Protein AF-A0A1I7XLV0-F1 (afdb_monomer_lite)

Structure (mmCIF, N/CA/C/O backbone):
data_AF-A0A1I7XLV0-F1
#
_entry.id   AF-A0A1I7XLV0-F1
#
loop_
_atom_site.group_PDB
_atom_site.id
_atom_site.type_symbol
_atom_site.label_atom_id
_atom_site.label_alt_id
_atom_site.label_comp_id
_atom_site.label_asym_id
_atom_site.label_entity_id
_atom_site.label_seq_id
_atom_site.pdbx_PDB_ins_code
_atom_site.Cartn_x
_atom_site.Cartn_y
_atom_site.Cartn_z
_atom_site.occupancy
_atom_site.B_iso_or_equiv
_atom_site.auth_seq_id
_atom_site.auth_comp_id
_atom_site.auth_asym_id
_atom_site.auth_atom_id
_atom_site.pdbx_PDB_model_num
ATOM 1 N N . MET A 1 1 ? 5.647 -29.550 18.122 1.00 62.56 1 MET A N 1
ATOM 2 C CA . MET A 1 1 ? 5.936 -28.101 18.022 1.00 62.56 1 MET A CA 1
ATOM 3 C C . MET A 1 1 ? 5.469 -27.494 16.700 1.00 62.56 1 MET A C 1
ATOM 5 O O . MET A 1 1 ? 4.562 -26.680 16.7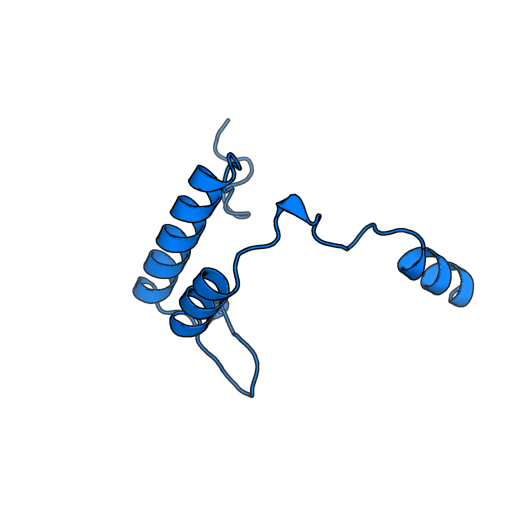49 1.00 62.56 1 MET A O 1
ATOM 9 N N . ALA A 1 2 ? 5.959 -27.921 15.528 1.00 72.31 2 ALA A N 1
ATOM 10 C CA . ALA A 1 2 ? 5.593 -27.301 14.238 1.00 72.31 2 ALA A CA 1
ATOM 11 C C . ALA A 1 2 ? 4.082 -27.297 13.900 1.00 72.31 2 ALA A C 1
ATOM 13 O O . ALA A 1 2 ? 3.567 -26.301 13.403 1.00 72.31 2 ALA A O 1
ATOM 14 N N . ILE A 1 3 ? 3.353 -28.374 14.223 1.00 83.31 3 ILE A N 1
ATOM 15 C CA . ILE A 1 3 ? 1.898 -28.472 13.979 1.00 83.31 3 ILE A CA 1
ATOM 16 C C . ILE A 1 3 ? 1.117 -27.465 14.832 1.00 83.31 3 ILE A C 1
ATOM 18 O O . ILE A 1 3 ? 0.163 -26.861 14.355 1.00 83.31 3 ILE A O 1
ATOM 22 N N . TRP A 1 4 ? 1.549 -27.246 16.077 1.00 79.81 4 TRP A N 1
ATOM 23 C CA . TRP A 1 4 ? 0.930 -26.261 16.961 1.00 79.81 4 TRP A CA 1
ATOM 24 C C . TRP A 1 4 ? 1.162 -24.842 16.441 1.00 79.81 4 TRP A C 1
ATOM 26 O O . TRP A 1 4 ? 0.227 -24.054 16.385 1.00 79.81 4 TRP A O 1
ATOM 36 N N . CYS A 1 5 ? 2.372 -24.549 15.954 1.00 76.94 5 CYS A N 1
ATOM 37 C CA . CYS A 1 5 ? 2.684 -23.272 15.314 1.00 76.94 5 CYS A CA 1
ATOM 38 C C . CYS A 1 5 ? 1.816 -23.028 14.065 1.00 76.94 5 CYS A C 1
ATOM 40 O O . CYS A 1 5 ? 1.248 -21.948 13.916 1.00 76.94 5 CYS A O 1
ATOM 42 N N . LEU A 1 6 ? 1.647 -24.034 13.200 1.00 78.94 6 LEU A N 1
ATOM 43 C CA . LEU A 1 6 ? 0.797 -23.920 12.009 1.00 78.94 6 LEU A CA 1
ATOM 44 C C . LEU A 1 6 ? -0.691 -23.770 12.364 1.00 78.94 6 LEU A C 1
ATOM 46 O O . LEU A 1 6 ? -1.398 -22.976 11.756 1.00 78.94 6 LEU A O 1
ATOM 50 N N . ALA A 1 7 ? -1.178 -24.498 13.369 1.00 81.25 7 ALA A N 1
ATOM 51 C CA . ALA A 1 7 ? -2.549 -24.336 13.841 1.00 81.25 7 ALA A CA 1
ATOM 52 C C . ALA A 1 7 ? -2.767 -22.922 14.394 1.00 81.25 7 ALA A C 1
ATOM 54 O O . ALA A 1 7 ? -3.753 -22.270 14.052 1.00 81.25 7 ALA A O 1
ATOM 55 N N . THR A 1 8 ? -1.818 -22.402 15.182 1.00 78.00 8 THR A N 1
ATOM 56 C CA . THR A 1 8 ? -1.927 -21.039 15.703 1.00 78.00 8 THR A CA 1
ATOM 57 C C . THR A 1 8 ? -2.008 -20.009 14.587 1.00 78.00 8 THR A C 1
ATOM 59 O O . THR A 1 8 ? -2.886 -19.171 14.674 1.00 78.00 8 THR A O 1
ATOM 62 N N . THR A 1 9 ? -1.231 -20.101 13.502 1.00 71.31 9 THR A N 1
ATOM 63 C CA . THR A 1 9 ? -1.316 -19.121 12.397 1.00 71.31 9 THR A CA 1
ATOM 64 C C . THR A 1 9 ? -2.634 -19.173 11.619 1.00 71.31 9 THR A C 1
ATOM 66 O O . THR A 1 9 ? -3.009 -18.186 10.988 1.00 71.31 9 THR A O 1
ATOM 69 N N . ILE A 1 10 ? -3.354 -20.299 11.657 1.00 74.94 10 ILE A N 1
ATOM 70 C CA . ILE A 1 10 ? -4.685 -20.428 11.048 1.00 74.94 10 ILE A CA 1
ATOM 71 C C . ILE A 1 10 ? -5.754 -19.771 11.934 1.00 74.94 10 ILE A C 1
ATOM 73 O O . ILE A 1 10 ? -6.647 -19.094 11.419 1.00 74.94 10 ILE A O 1
ATOM 77 N N . PHE A 1 11 ? -5.674 -19.969 13.254 1.00 76.50 11 PHE A N 1
ATOM 78 C CA . PHE A 1 11 ? -6.685 -19.493 14.207 1.00 76.50 11 PHE A CA 1
ATOM 79 C C . PHE A 1 11 ? -6.441 -18.067 14.701 1.00 76.50 11 PHE A C 1
ATOM 81 O O . PHE A 1 11 ? -7.391 -17.323 14.943 1.00 76.50 11 PHE A O 1
ATOM 88 N N . THR A 1 12 ? -5.184 -17.656 14.835 1.00 69.50 12 THR A N 1
ATOM 89 C CA . THR A 1 12 ? -4.831 -16.287 15.182 1.00 69.50 12 THR A CA 1
ATOM 90 C C . THR A 1 12 ? -4.744 -15.495 13.881 1.00 69.50 12 THR A C 1
ATOM 92 O O . THR A 1 12 ? -3.864 -15.679 13.047 1.00 69.50 12 THR A O 1
ATOM 95 N N . SER A 1 13 ? -5.714 -14.605 13.666 1.00 60.78 13 SER A N 1
ATOM 96 C CA . SER A 1 13 ? -5.825 -13.750 12.473 1.00 60.78 13 SER A CA 1
ATOM 97 C C . SER A 1 13 ? -4.747 -12.647 12.425 1.00 60.78 13 SER A C 1
ATOM 99 O O . SER A 1 13 ? -5.024 -11.519 12.028 1.00 60.78 13 SER A O 1
ATOM 101 N N . VAL A 1 14 ? -3.518 -12.943 12.853 1.00 61.91 14 VAL A N 1
ATOM 102 C CA . VAL A 1 14 ? -2.452 -11.956 13.100 1.00 61.91 14 VAL A CA 1
ATOM 103 C C . VAL A 1 14 ? -1.881 -11.382 11.800 1.00 61.91 14 VAL A C 1
ATOM 105 O O . VAL A 1 14 ? -1.298 -10.308 11.812 1.00 61.91 14 VAL A O 1
ATOM 108 N N . ALA A 1 15 ? -2.082 -12.061 10.666 1.00 60.03 15 ALA A N 1
ATOM 109 C CA . ALA A 1 15 ? -1.546 -11.658 9.362 1.00 60.03 15 ALA A CA 1
ATOM 110 C C . ALA A 1 15 ? -2.620 -11.245 8.337 1.00 60.03 15 ALA A C 1
ATOM 112 O O . ALA A 1 15 ? -2.314 -11.093 7.155 1.00 60.03 15 ALA A O 1
ATOM 113 N N . ARG A 1 16 ? -3.891 -11.098 8.741 1.00 66.75 16 ARG A N 1
ATOM 114 C CA . ARG A 1 16 ? -4.941 -10.654 7.812 1.00 66.75 16 ARG A CA 1
ATOM 115 C C . ARG A 1 16 ? -5.066 -9.143 7.842 1.00 66.75 16 ARG A C 1
ATOM 117 O O . ARG A 1 16 ? -5.244 -8.557 8.906 1.00 66.75 16 ARG A O 1
ATOM 124 N N . VAL A 1 17 ? -5.055 -8.543 6.656 1.00 74.06 17 VAL A N 1
ATOM 125 C CA . VAL A 1 17 ? -5.426 -7.140 6.472 1.00 74.06 17 VAL A CA 1
ATOM 126 C C . VAL A 1 17 ? -6.860 -6.955 6.987 1.00 74.06 17 VAL A C 1
ATOM 128 O O . VAL A 1 17 ? -7.761 -7.675 6.536 1.00 74.06 17 VAL A O 1
ATOM 131 N N . PRO A 1 18 ? -7.094 -6.051 7.953 1.00 77.25 18 PRO A N 1
ATOM 132 C CA . PRO A 1 18 ? -8.432 -5.816 8.474 1.00 77.25 18 PRO A CA 1
ATOM 133 C C . PRO A 1 18 ? -9.383 -5.358 7.357 1.00 77.25 18 PRO A C 1
ATOM 135 O O . PRO A 1 18 ? -8.991 -4.637 6.440 1.00 77.25 18 PRO A O 1
ATOM 138 N N . ARG A 1 19 ? -10.648 -5.795 7.401 1.00 77.50 19 ARG A N 1
ATOM 139 C CA . ARG A 1 19 ? -11.605 -5.596 6.290 1.00 77.50 19 ARG A CA 1
ATOM 140 C C . ARG A 1 19 ? -11.890 -4.128 5.965 1.00 77.50 19 ARG A C 1
ATOM 142 O O . ARG A 1 19 ? -12.267 -3.830 4.844 1.00 77.50 19 ARG A O 1
ATOM 149 N N . ASN A 1 20 ? -11.700 -3.220 6.916 1.00 77.19 20 ASN A N 1
ATOM 150 C CA . ASN A 1 20 ? -11.821 -1.774 6.717 1.00 77.19 20 ASN A CA 1
ATOM 151 C C . ASN A 1 20 ? -10.724 -1.180 5.814 1.00 77.19 20 ASN A C 1
ATOM 153 O O . ASN A 1 20 ? -10.882 -0.058 5.353 1.00 77.19 20 ASN A O 1
ATOM 157 N N . TYR A 1 21 ? -9.646 -1.921 5.540 1.00 72.50 21 TYR A N 1
ATOM 158 C CA . TYR A 1 21 ? -8.640 -1.565 4.532 1.00 72.50 21 TYR A CA 1
ATOM 159 C C . TYR A 1 21 ? -8.916 -2.217 3.169 1.00 72.50 21 TYR A C 1
ATOM 161 O O . TYR A 1 21 ? -8.115 -2.069 2.248 1.00 72.50 21 TYR A O 1
ATOM 169 N N . ALA A 1 22 ? -10.008 -2.978 3.025 1.00 78.38 22 ALA A N 1
ATOM 170 C CA . ALA A 1 22 ? -10.377 -3.544 1.737 1.00 78.38 22 ALA A CA 1
ATOM 171 C C . ALA A 1 22 ? -10.779 -2.415 0.783 1.00 78.38 22 ALA A C 1
ATOM 173 O O . ALA A 1 22 ? -11.644 -1.594 1.083 1.00 78.38 22 ALA A O 1
ATOM 174 N N . VAL A 1 23 ? -10.130 -2.386 -0.374 1.00 80.12 23 VAL A N 1
ATOM 175 C CA . VAL A 1 23 ? -10.338 -1.375 -1.406 1.00 80.12 23 VAL A CA 1
ATOM 176 C C . VAL A 1 23 ? -11.380 -1.880 -2.409 1.00 80.12 23 VAL A C 1
ATOM 178 O O . VAL A 1 23 ? -11.511 -3.086 -2.619 1.00 80.12 23 VAL A O 1
ATOM 181 N N . SER A 1 24 ? -12.142 -0.971 -3.026 1.00 85.31 24 SER A N 1
ATOM 182 C CA . SER A 1 24 ? -13.105 -1.349 -4.069 1.00 85.31 24 SER A CA 1
ATOM 183 C C . SER A 1 24 ? -12.411 -1.961 -5.294 1.00 85.31 24 SER A C 1
ATOM 185 O O . SER A 1 24 ? -11.295 -1.576 -5.649 1.00 85.31 24 SER A O 1
ATOM 187 N N . GLU A 1 25 ? -13.095 -2.877 -5.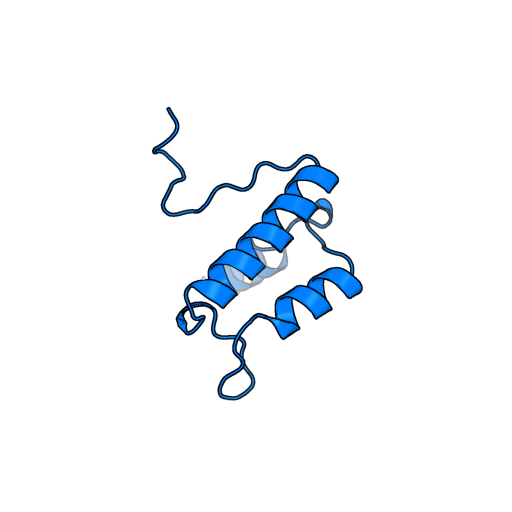984 1.00 85.00 25 GLU A N 1
ATOM 188 C CA . GLU A 1 25 ? -12.549 -3.580 -7.156 1.00 85.00 25 GLU A CA 1
ATOM 189 C C . GLU A 1 25 ? -12.121 -2.632 -8.287 1.00 85.00 25 GLU A C 1
ATOM 191 O O . GLU A 1 25 ? -11.158 -2.902 -9.002 1.00 85.00 25 GLU A O 1
ATOM 196 N N . LEU A 1 26 ? -12.801 -1.490 -8.434 1.00 84.81 26 LEU A N 1
ATOM 197 C CA . LEU A 1 26 ? -12.469 -0.474 -9.436 1.00 84.81 26 LEU A CA 1
ATOM 198 C C . LEU A 1 26 ? -11.100 0.156 -9.178 1.00 84.81 26 LEU A C 1
ATOM 200 O O . LEU A 1 26 ? -10.308 0.350 -10.099 1.00 84.81 26 LEU A O 1
ATOM 204 N N . ILE A 1 27 ? -10.831 0.465 -7.916 1.00 83.62 27 ILE A N 1
ATOM 205 C CA . ILE A 1 27 ? -9.598 1.113 -7.489 1.00 83.62 27 ILE A CA 1
ATOM 206 C C . ILE A 1 27 ? -8.443 0.104 -7.515 1.00 83.62 27 ILE A C 1
ATOM 208 O O . ILE A 1 27 ? -7.350 0.422 -7.981 1.00 83.62 27 ILE A O 1
ATOM 212 N N . ASP A 1 28 ? -8.698 -1.139 -7.107 1.00 85.88 28 ASP A N 1
ATOM 213 C CA . ASP A 1 28 ? -7.739 -2.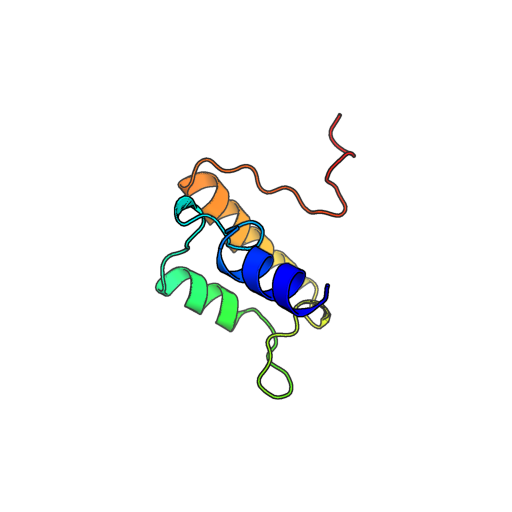237 -7.246 1.00 85.88 28 ASP A CA 1
ATOM 214 C C . ASP A 1 28 ? -7.375 -2.485 -8.723 1.00 85.88 28 ASP A C 1
ATOM 216 O O . ASP A 1 28 ? -6.203 -2.642 -9.068 1.00 85.88 28 ASP A O 1
ATOM 220 N N . ALA A 1 29 ? -8.349 -2.418 -9.637 1.00 86.62 29 ALA A N 1
ATOM 221 C CA . ALA A 1 29 ? -8.088 -2.500 -11.073 1.00 86.62 29 ALA A CA 1
ATOM 222 C C . ALA A 1 29 ? -7.258 -1.315 -11.599 1.00 86.62 29 ALA A C 1
ATOM 224 O O . ALA A 1 29 ? -6.424 -1.506 -12.486 1.00 86.62 29 ALA A O 1
ATOM 225 N N . GLN A 1 30 ? -7.457 -0.104 -11.070 1.00 85.50 30 GLN A N 1
ATOM 226 C CA . GLN A 1 30 ? -6.646 1.067 -11.420 1.00 85.50 30 GLN A CA 1
ATOM 227 C C . GLN A 1 30 ? -5.196 0.917 -10.949 1.00 85.50 30 GLN A C 1
ATOM 229 O O . GLN A 1 30 ? -4.286 1.127 -11.749 1.00 85.50 30 GLN A O 1
ATOM 234 N N . LEU A 1 31 ? -4.978 0.472 -9.708 1.00 85.00 31 LEU A N 1
ATOM 235 C CA . LEU A 1 31 ? -3.649 0.150 -9.174 1.00 85.00 31 LEU A CA 1
ATOM 236 C C . LEU A 1 31 ? -2.954 -0.923 -10.021 1.00 85.00 31 LEU A C 1
ATOM 238 O O . LEU A 1 31 ? -1.837 -0.741 -10.493 1.00 85.00 31 LEU A O 1
ATOM 242 N N . LYS A 1 32 ? -3.657 -2.012 -10.331 1.00 85.62 32 LYS A N 1
ATOM 243 C CA . LYS A 1 32 ? -3.125 -3.099 -11.165 1.00 85.62 32 LYS A CA 1
ATOM 244 C C . LYS A 1 32 ? -2.781 -2.682 -12.596 1.00 85.62 32 LYS A C 1
ATOM 246 O O . LYS A 1 32 ? -2.009 -3.387 -13.242 1.00 85.62 32 LYS A O 1
ATOM 251 N N . ARG A 1 33 ? -3.351 -1.589 -13.117 1.00 85.56 33 ARG A N 1
ATOM 252 C CA . ARG A 1 33 ? -3.003 -1.043 -14.442 1.00 85.56 33 ARG A CA 1
ATOM 253 C C . ARG A 1 33 ? -1.701 -0.251 -14.424 1.00 85.56 33 ARG A C 1
ATOM 255 O O . ARG A 1 33 ? -0.993 -0.271 -15.425 1.00 85.56 33 ARG A O 1
ATOM 262 N N . CYS A 1 34 ? -1.395 0.441 -13.328 1.00 82.06 34 CYS A N 1
ATOM 263 C CA . CYS A 1 34 ? -0.161 1.216 -13.194 1.00 82.06 34 CYS A CA 1
ATOM 264 C C . CYS A 1 34 ? 0.991 0.423 -12.557 1.00 82.06 34 CYS A C 1
ATOM 266 O O . CYS A 1 34 ? 2.128 0.889 -12.586 1.00 82.06 34 CYS A O 1
ATOM 268 N N . THR A 1 35 ? 0.734 -0.768 -12.006 1.00 83.44 35 THR A N 1
ATOM 269 C CA . THR A 1 35 ? 1.784 -1.661 -11.497 1.00 83.44 35 THR A CA 1
ATOM 270 C C . THR A 1 35 ? 2.332 -2.581 -12.595 1.00 83.44 35 THR A C 1
ATOM 272 O O . THR A 1 35 ? 1.555 -3.302 -13.233 1.00 83.44 35 THR A O 1
ATOM 275 N N . PRO A 1 36 ? 3.663 -2.633 -12.797 1.00 82.12 36 PRO A N 1
ATOM 276 C CA . PRO A 1 36 ? 4.278 -3.565 -13.732 1.00 82.12 36 PRO A CA 1
ATOM 277 C C . PRO A 1 36 ? 3.943 -5.009 -13.366 1.00 82.12 36 PRO A C 1
ATOM 279 O O . PRO A 1 36 ? 3.979 -5.397 -12.194 1.00 82.12 36 PRO A O 1
ATOM 282 N N . LYS A 1 37 ? 3.663 -5.827 -14.382 1.00 84.81 37 LYS A N 1
ATOM 283 C CA . LYS A 1 37 ? 3.420 -7.259 -14.217 1.00 84.81 37 LYS A CA 1
ATOM 284 C C . LYS A 1 37 ? 4.495 -8.051 -14.942 1.00 84.81 37 LYS A C 1
ATOM 286 O O . LYS A 1 37 ? 4.612 -7.975 -16.160 1.00 84.81 37 LYS A O 1
ATOM 291 N N . GLU A 1 38 ? 5.239 -8.849 -14.195 1.00 79.88 38 GLU A N 1
ATOM 292 C CA . GLU A 1 38 ? 6.312 -9.689 -14.707 1.00 79.88 38 GLU A CA 1
ATOM 293 C C . GLU A 1 38 ? 6.095 -11.131 -14.246 1.00 79.88 38 GLU A C 1
ATOM 295 O O . GLU A 1 38 ? 5.788 -11.388 -13.083 1.00 79.88 38 GLU A O 1
ATOM 300 N N . ASN A 1 39 ? 6.209 -12.095 -15.163 1.00 78.38 39 ASN A N 1
ATOM 301 C CA . ASN A 1 39 ? 6.025 -13.524 -14.865 1.00 78.38 39 ASN A CA 1
ATOM 302 C C . ASN A 1 39 ? 4.709 -13.840 -14.123 1.00 78.38 39 ASN A C 1
ATOM 304 O O . ASN A 1 39 ? 4.649 -14.701 -13.247 1.00 78.38 39 ASN A O 1
ATOM 308 N N . GLY A 1 40 ? 3.640 -13.105 -14.444 1.00 80.25 40 GLY A N 1
ATOM 309 C CA . GLY A 1 40 ? 2.329 -13.279 -13.820 1.00 80.25 40 GLY A CA 1
ATOM 310 C C . GLY A 1 40 ? 2.164 -12.610 -12.450 1.00 80.25 40 GLY A C 1
ATOM 311 O O . GLY A 1 40 ? 1.046 -12.611 -11.933 1.00 80.25 40 GLY A O 1
ATOM 312 N N . ARG A 1 41 ? 3.215 -12.002 -11.885 1.00 80.69 41 ARG A N 1
ATOM 313 C CA . ARG A 1 41 ? 3.200 -11.313 -10.586 1.00 80.69 41 ARG A CA 1
ATOM 314 C C . ARG A 1 41 ? 3.360 -9.806 -10.758 1.00 80.69 41 ARG A C 1
ATOM 316 O O . ARG A 1 41 ? 3.991 -9.348 -11.702 1.00 80.69 41 ARG A O 1
ATOM 323 N N . TYR A 1 42 ? 2.756 -9.041 -9.856 1.00 81.12 42 TYR A N 1
ATOM 324 C CA . TYR A 1 42 ? 2.937 -7.594 -9.806 1.00 81.12 42 TYR A CA 1
ATOM 325 C C . TYR A 1 42 ? 4.259 -7.281 -9.109 1.00 81.12 42 TYR A C 1
ATOM 327 O O . TYR A 1 42 ? 4.467 -7.717 -7.976 1.00 81.12 42 TYR A O 1
ATOM 335 N N . THR A 1 43 ? 5.141 -6.556 -9.791 1.00 79.75 43 THR A N 1
ATOM 336 C CA . THR A 1 43 ? 6.485 -6.235 -9.301 1.00 79.75 43 THR A CA 1
ATOM 337 C C . THR A 1 43 ? 6.585 -4.731 -9.105 1.00 79.75 43 THR A C 1
ATOM 339 O O . THR A 1 43 ? 6.919 -3.992 -10.029 1.00 79.75 43 THR A O 1
ATOM 342 N N . VAL A 1 44 ? 6.272 -4.277 -7.892 1.00 75.38 44 VAL A N 1
ATOM 343 C CA . VAL A 1 44 ? 6.247 -2.847 -7.550 1.00 75.38 44 VAL A CA 1
ATOM 344 C C . VAL A 1 44 ? 7.643 -2.225 -7.671 1.00 75.38 44 VAL A C 1
ATOM 346 O O . VAL A 1 44 ? 7.764 -1.116 -8.180 1.00 75.38 44 VAL A O 1
ATOM 349 N N . ASP A 1 45 ? 8.697 -2.979 -7.347 1.00 73.88 45 ASP A N 1
ATOM 350 C CA . ASP A 1 45 ? 10.098 -2.522 -7.382 1.00 73.88 45 ASP A CA 1
ATOM 351 C C . ASP A 1 45 ? 10.619 -2.197 -8.790 1.00 73.88 45 ASP A C 1
ATOM 353 O O . ASP A 1 45 ? 11.647 -1.545 -8.947 1.00 73.88 45 ASP A O 1
ATOM 357 N N . LYS A 1 46 ? 9.919 -2.663 -9.830 1.00 78.38 46 LYS A N 1
ATOM 358 C CA . LYS A 1 46 ? 10.254 -2.380 -11.233 1.00 78.38 46 LYS A CA 1
ATOM 359 C C . LYS A 1 46 ? 9.452 -1.216 -11.811 1.00 78.38 46 LYS A C 1
ATOM 361 O O . LYS A 1 46 ? 9.533 -0.970 -13.013 1.00 78.38 46 LYS A O 1
ATOM 366 N N . SER A 1 47 ? 8.658 -0.533 -10.986 1.00 77.56 47 SER A N 1
ATOM 367 C CA . SER A 1 47 ? 7.880 0.626 -11.422 1.00 77.56 47 SER A CA 1
ATOM 368 C C . SER A 1 47 ? 8.820 1.768 -11.793 1.00 77.56 47 SER A C 1
ATOM 370 O O . SER A 1 47 ? 9.796 2.042 -11.094 1.00 77.56 47 SER A O 1
ATOM 372 N N . THR A 1 48 ? 8.527 2.452 -12.896 1.00 84.56 48 THR A N 1
ATOM 373 C CA . THR A 1 48 ? 9.214 3.707 -13.213 1.00 84.56 48 THR A CA 1
ATOM 374 C C . THR A 1 48 ? 8.829 4.787 -12.192 1.00 84.56 48 THR A C 1
ATOM 376 O O . THR A 1 48 ? 7.760 4.696 -11.584 1.00 84.56 48 THR A O 1
ATOM 379 N N . PRO A 1 49 ? 9.635 5.849 -12.011 1.00 81.31 49 PRO A N 1
ATOM 380 C CA . PRO A 1 49 ? 9.298 6.935 -11.085 1.00 81.31 49 PRO A CA 1
ATOM 381 C C . PRO A 1 49 ? 7.915 7.556 -11.343 1.00 81.31 49 PRO A C 1
ATOM 383 O O . PRO A 1 49 ? 7.201 7.899 -10.404 1.00 81.31 49 PRO A O 1
ATOM 386 N N . GLU A 1 50 ? 7.506 7.645 -12.611 1.00 83.00 50 GLU A N 1
ATOM 387 C CA . GLU A 1 50 ? 6.183 8.134 -13.017 1.00 83.00 50 GLU A CA 1
ATOM 388 C C . GLU A 1 50 ? 5.055 7.189 -12.578 1.00 83.00 50 GLU A C 1
ATOM 390 O O . GLU A 1 50 ? 4.031 7.635 -12.058 1.00 83.00 50 GLU A O 1
ATOM 395 N N . GLN A 1 51 ? 5.257 5.876 -12.725 1.00 81.62 51 GLN A N 1
ATOM 396 C CA . GLN A 1 51 ? 4.308 4.863 -12.259 1.00 81.62 51 GLN A CA 1
ATOM 397 C C . GLN A 1 51 ? 4.189 4.874 -10.735 1.00 81.62 51 GLN A C 1
ATOM 399 O O . GLN A 1 51 ? 3.079 4.802 -10.213 1.00 81.62 51 GLN A O 1
ATOM 404 N N . THR A 1 52 ? 5.305 5.026 -10.021 1.00 83.50 52 THR A N 1
ATOM 405 C CA . THR A 1 52 ? 5.316 5.146 -8.558 1.00 83.50 52 THR A CA 1
ATOM 406 C C . THR A 1 52 ? 4.576 6.401 -8.097 1.00 83.50 52 THR A C 1
ATOM 408 O O . THR A 1 52 ? 3.759 6.329 -7.184 1.00 83.50 52 THR A O 1
ATOM 411 N N . ALA A 1 53 ? 4.778 7.543 -8.763 1.00 84.94 53 ALA A N 1
ATOM 412 C CA . ALA A 1 53 ? 4.044 8.772 -8.457 1.00 84.94 53 ALA A CA 1
ATOM 413 C C . ALA A 1 53 ? 2.529 8.607 -8.667 1.00 84.94 53 ALA A C 1
ATOM 415 O O . ALA A 1 53 ? 1.733 9.037 -7.831 1.00 84.94 53 ALA A O 1
ATOM 416 N N . GLN A 1 54 ? 2.122 7.935 -9.748 1.00 85.25 54 GLN A N 1
ATOM 417 C CA . GLN A 1 54 ? 0.715 7.655 -10.027 1.00 85.25 54 GLN A CA 1
ATOM 418 C C . GLN A 1 54 ? 0.104 6.685 -9.004 1.00 85.25 54 GLN A C 1
ATOM 420 O O . GLN A 1 54 ? -1.015 6.903 -8.539 1.00 85.25 54 GLN A O 1
ATOM 425 N N . GLN A 1 55 ? 0.836 5.636 -8.619 1.00 84.06 55 GLN A N 1
ATOM 426 C CA . GLN A 1 55 ? 0.432 4.714 -7.553 1.00 84.06 55 GLN A CA 1
ATOM 427 C C . GLN A 1 55 ? 0.255 5.464 -6.228 1.00 84.06 55 GLN A C 1
ATOM 429 O O . GLN A 1 55 ? -0.775 5.311 -5.575 1.00 84.06 55 GLN A O 1
ATOM 434 N N . ASN A 1 56 ? 1.202 6.339 -5.878 1.00 85.44 56 ASN A N 1
ATOM 435 C CA . ASN A 1 56 ? 1.135 7.152 -4.669 1.00 85.44 56 ASN A CA 1
ATOM 436 C C . ASN A 1 56 ? -0.078 8.088 -4.668 1.00 85.44 56 ASN A C 1
ATOM 438 O O . ASN A 1 56 ? -0.799 8.121 -3.677 1.00 85.44 56 ASN A O 1
ATOM 442 N N . GLN A 1 57 ? -0.377 8.775 -5.775 1.00 86.94 57 GLN A N 1
ATOM 443 C CA . GLN A 1 57 ? -1.579 9.614 -5.872 1.00 86.94 57 GLN A CA 1
ATOM 444 C C . GLN A 1 57 ? -2.870 8.819 -5.652 1.00 86.94 57 GLN A C 1
ATOM 446 O O . GLN A 1 57 ? -3.755 9.261 -4.914 1.00 86.94 57 GLN A O 1
ATOM 451 N N . ILE A 1 58 ? -2.974 7.635 -6.264 1.00 86.75 58 ILE A N 1
ATOM 452 C CA . ILE A 1 58 ? -4.128 6.751 -6.083 1.00 86.75 58 ILE A CA 1
ATOM 453 C C . ILE A 1 58 ? -4.236 6.351 -4.606 1.00 86.75 58 ILE A C 1
ATOM 455 O O . ILE A 1 58 ? -5.292 6.542 -4.003 1.00 86.75 58 ILE A O 1
ATOM 459 N N . LEU A 1 59 ? -3.142 5.899 -3.989 1.00 85.00 59 LEU A N 1
ATOM 460 C CA . LEU A 1 59 ? -3.108 5.506 -2.577 1.00 85.00 59 LEU A CA 1
ATOM 461 C C . LEU A 1 59 ? -3.479 6.655 -1.628 1.00 85.00 59 LEU A C 1
ATOM 463 O O . LEU A 1 59 ? -4.301 6.446 -0.738 1.00 85.00 59 LEU A O 1
ATOM 467 N N . THR A 1 60 ? -2.973 7.869 -1.856 1.00 86.12 60 THR A N 1
ATOM 468 C CA . THR A 1 60 ? -3.288 9.053 -1.036 1.00 86.12 60 THR A CA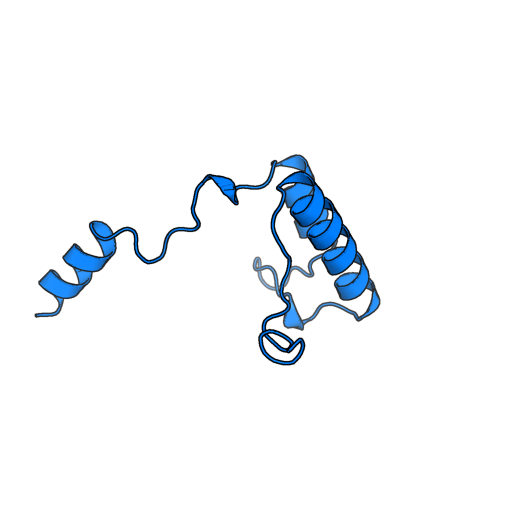 1
ATOM 469 C C . THR A 1 60 ? -4.758 9.459 -1.159 1.00 86.12 60 THR A C 1
ATOM 471 O O . THR A 1 60 ? -5.398 9.849 -0.178 1.00 86.12 60 THR A O 1
ATOM 474 N N . SER A 1 61 ? -5.335 9.344 -2.359 1.00 85.69 61 SER A N 1
ATOM 475 C CA . SER A 1 61 ? -6.754 9.648 -2.567 1.00 85.69 61 SER A CA 1
ATOM 476 C C . SER A 1 61 ? -7.661 8.682 -1.794 1.00 85.69 61 SER A C 1
ATOM 478 O O . SER A 1 61 ? -8.612 9.110 -1.139 1.00 85.69 61 SER A O 1
ATOM 480 N N . ILE A 1 62 ? -7.317 7.391 -1.786 1.00 84.62 62 ILE A N 1
ATOM 481 C CA . ILE A 1 62 ? -8.052 6.344 -1.066 1.00 84.62 62 ILE A CA 1
ATOM 482 C C . ILE A 1 62 ? -7.871 6.501 0.438 1.00 84.62 62 ILE A C 1
ATOM 484 O O . ILE A 1 62 ? -8.833 6.379 1.192 1.00 84.62 62 ILE A O 1
ATOM 488 N N . SER A 1 63 ? -6.646 6.778 0.885 1.00 83.12 63 SER A N 1
ATOM 489 C CA . SER A 1 63 ? -6.350 6.936 2.305 1.00 83.12 63 SER A CA 1
ATOM 490 C C . SER A 1 63 ? -7.166 8.094 2.887 1.00 83.12 63 SER A C 1
ATOM 492 O O . SER A 1 63 ? -7.785 7.944 3.936 1.00 83.12 63 SER A O 1
ATOM 494 N N . THR A 1 64 ? -7.288 9.196 2.141 1.00 83.94 64 THR A N 1
ATOM 495 C CA . THR A 1 64 ? -8.141 10.336 2.506 1.00 83.94 64 THR A CA 1
ATOM 496 C C . THR A 1 64 ? -9.622 9.948 2.578 1.00 83.94 64 THR A C 1
ATOM 498 O O . THR A 1 64 ? -10.297 10.305 3.540 1.00 83.94 64 THR A O 1
ATOM 501 N N . GLN A 1 65 ? -10.129 9.177 1.608 1.00 82.62 65 GLN A N 1
ATOM 502 C CA . GLN A 1 65 ? -11.521 8.698 1.603 1.00 82.62 65 GLN A CA 1
ATOM 503 C C . GLN A 1 65 ? -11.837 7.763 2.776 1.00 82.62 65 GLN A C 1
ATOM 505 O O . GLN A 1 65 ? -12.935 7.812 3.325 1.00 82.62 65 GLN A O 1
ATOM 510 N N . LEU A 1 66 ? -10.883 6.918 3.165 1.00 80.00 66 LEU A N 1
ATOM 511 C CA . LEU A 1 66 ? -11.034 5.980 4.277 1.00 80.00 66 LEU A CA 1
ATOM 512 C C . LEU A 1 66 ? -10.722 6.611 5.645 1.00 80.00 66 LEU A C 1
ATOM 514 O O . LEU A 1 66 ? -10.917 5.957 6.668 1.00 80.00 66 LEU A O 1
ATOM 518 N N . GLY A 1 67 ? -10.233 7.857 5.684 1.00 80.31 67 GLY A N 1
ATOM 519 C CA . GLY A 1 67 ? -9.789 8.518 6.915 1.00 80.31 67 GLY A CA 1
ATOM 520 C C . GLY A 1 67 ? -8.524 7.894 7.518 1.00 80.31 67 GLY A C 1
ATOM 521 O O . GLY A 1 67 ? -8.338 7.912 8.732 1.00 80.31 67 GLY A O 1
ATOM 522 N N . ILE A 1 68 ? -7.672 7.304 6.678 1.00 78.38 68 ILE A N 1
ATOM 523 C CA . ILE A 1 68 ? -6.457 6.585 7.062 1.00 78.38 68 ILE A CA 1
ATOM 524 C C . ILE A 1 68 ? -5.240 7.409 6.640 1.00 78.38 68 ILE A C 1
ATOM 526 O O . ILE A 1 68 ? -5.153 7.895 5.512 1.00 78.38 68 ILE A O 1
ATOM 530 N N . THR A 1 69 ? -4.258 7.529 7.529 1.00 74.12 69 THR A N 1
ATOM 531 C CA . THR A 1 69 ? -2.980 8.168 7.207 1.00 74.12 69 THR A CA 1
ATOM 532 C C . THR A 1 69 ? -2.097 7.196 6.430 1.00 74.12 69 THR A C 1
ATOM 534 O O . THR A 1 69 ? -1.697 6.157 6.958 1.00 74.12 69 THR A O 1
ATOM 537 N N . GLN A 1 70 ? -1.774 7.531 5.180 1.00 69.69 70 GLN A N 1
ATOM 538 C CA . GLN A 1 70 ? -0.730 6.834 4.435 1.00 69.69 70 GLN A CA 1
ATOM 539 C C . GLN A 1 70 ? 0.626 7.181 5.062 1.00 69.69 70 GLN A C 1
ATOM 541 O O . GLN A 1 70 ? 0.994 8.351 5.144 1.00 69.69 70 GLN A O 1
ATOM 546 N N . ALA A 1 71 ? 1.366 6.168 5.503 1.00 67.88 71 ALA A N 1
ATOM 547 C CA . ALA A 1 71 ? 2.756 6.308 5.912 1.00 67.88 71 ALA A CA 1
ATOM 548 C C . ALA A 1 71 ? 3.609 5.465 4.966 1.00 67.88 71 ALA A C 1
ATOM 550 O O . ALA A 1 71 ? 3.444 4.247 4.898 1.00 67.88 71 ALA A O 1
ATOM 551 N N . GLU A 1 72 ? 4.509 6.101 4.220 1.00 64.50 72 GLU A N 1
ATOM 552 C CA . GLU A 1 72 ? 5.537 5.366 3.489 1.00 64.50 72 GLU A CA 1
ATOM 553 C C . GLU A 1 72 ? 6.455 4.700 4.523 1.00 64.50 72 GLU A C 1
ATOM 555 O O . GLU A 1 72 ? 6.952 5.366 5.431 1.00 64.50 72 GLU A O 1
ATOM 560 N N . CYS A 1 73 ? 6.669 3.383 4.433 1.00 59.09 73 CYS A N 1
ATOM 561 C CA . CYS A 1 73 ? 7.471 2.650 5.423 1.00 59.09 73 CYS A CA 1
ATOM 562 C C . CYS A 1 73 ? 8.912 3.177 5.554 1.00 59.09 73 CYS A C 1
ATOM 564 O O . CYS A 1 73 ? 9.502 3.018 6.617 1.00 59.09 73 CYS A O 1
ATOM 566 N N . ASP A 1 74 ? 9.452 3.844 4.530 1.00 57.09 74 ASP A N 1
ATOM 567 C CA . ASP A 1 74 ? 10.779 4.483 4.578 1.00 57.09 74 ASP A CA 1
ATOM 568 C C . ASP A 1 74 ? 10.768 5.885 5.248 1.00 57.09 74 ASP A C 1
ATOM 570 O O . ASP A 1 74 ? 11.800 6.439 5.643 1.00 57.09 74 ASP A O 1
ATOM 574 N N . GLN A 1 75 ? 9.578 6.460 5.448 1.00 47.81 75 GLN A N 1
ATOM 575 C CA . GLN A 1 75 ? 9.351 7.714 6.179 1.00 47.81 75 GLN A CA 1
ATOM 576 C C . GLN A 1 75 ? 8.642 7.523 7.529 1.00 47.81 75 GLN A C 1
ATOM 578 O O . GLN A 1 75 ? 8.546 8.479 8.307 1.00 47.81 75 GLN A O 1
ATOM 583 N N . ALA A 1 76 ? 8.174 6.314 7.849 1.00 41.34 76 ALA A N 1
ATOM 584 C CA . ALA A 1 76 ? 7.559 5.983 9.130 1.00 41.34 76 ALA A CA 1
ATOM 585 C C . ALA A 1 76 ? 8.583 6.149 10.273 1.00 41.34 76 ALA A C 1
ATOM 587 O O . ALA A 1 76 ? 9.370 5.256 10.571 1.00 41.34 76 ALA A O 1
ATOM 588 N N . GLY A 1 77 ? 8.590 7.334 10.894 1.00 45.78 77 GLY A N 1
ATOM 589 C CA . GLY A 1 77 ? 9.533 7.728 11.947 1.00 45.78 77 GLY A CA 1
ATOM 590 C C . GLY A 1 77 ? 10.354 8.993 11.661 1.00 45.78 77 GLY A C 1
ATOM 591 O O . GLY A 1 77 ? 11.038 9.459 12.570 1.00 45.78 77 GLY A O 1
ATOM 592 N N . ARG A 1 78 ? 10.276 9.573 10.450 1.00 47.03 78 ARG A N 1
ATOM 593 C CA . ARG A 1 78 ? 10.927 10.856 10.099 1.00 47.03 78 ARG A CA 1
ATOM 594 C C . ARG A 1 78 ? 10.055 12.089 10.337 1.00 47.03 78 ARG A C 1
ATOM 596 O O . ARG A 1 78 ? 10.597 13.171 10.517 1.00 47.03 78 ARG A O 1
ATOM 603 N N . ASN A 1 79 ? 8.738 11.914 10.400 1.00 44.31 79 ASN A N 1
ATOM 604 C CA . ASN A 1 79 ? 7.809 12.966 10.805 1.00 44.31 79 ASN A CA 1
ATOM 605 C C . ASN A 1 79 ? 7.574 12.849 12.319 1.00 44.31 79 ASN A C 1
ATOM 607 O O . ASN A 1 79 ? 6.578 12.271 12.756 1.00 44.31 79 ASN A O 1
ATOM 611 N N . LYS A 1 80 ? 8.548 13.310 13.107 1.00 46.66 80 LYS A N 1
ATOM 612 C CA . LYS A 1 80 ? 8.357 13.685 14.512 1.00 46.66 80 LYS A CA 1
ATOM 613 C C . LYS A 1 80 ? 8.411 15.197 14.624 1.00 46.66 80 LYS A C 1
ATOM 615 O O . LYS A 1 80 ? 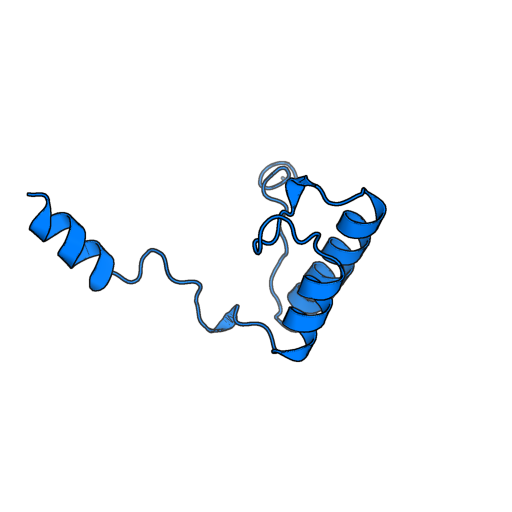9.250 15.784 13.908 1.00 46.66 80 LYS A O 1
#

Sequence (80 aa):
MAIWCLATTIFTSVARVPRNYAVSELIDAQLKRCTPKENGRYTVDKSTPEQTAQQNQILTSISTQLGITQAECDQAGRNK

pLDDT: mean 76.06, std 11.3, range [41.34, 86.94]

Radius of gyration: 16.42 Å; chains: 1; bounding box: 24×42×33 Å

Organism: Heterorhabditis bacteriophora (NCBI:txid37862)

Foldseek 3Di:
DVVVVVVCCVVPVPPDDPCLPDDDPVLVVVLVVLFDADPNDGDNVPHDPVSVVVNVVSVVVVCVVSVHDDDDPVCVPVPD

Secondary structure (DSSP, 8-state):
-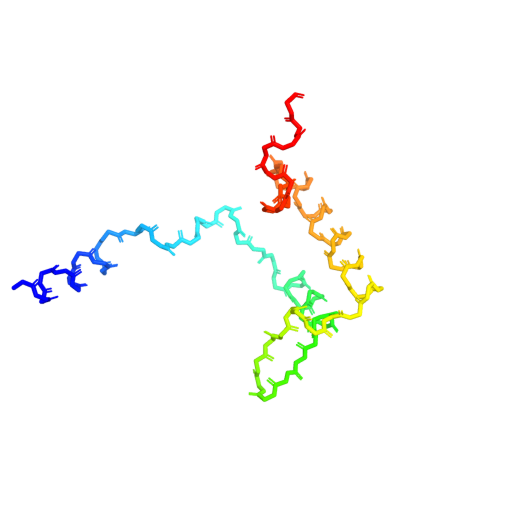HHHHHHHHHHS-TTSPPGGGPPPHHHHHHHHHHS-EETTEE-GGG--HHHHHHHHHHHHHHHHHHT-----TTTTTT--